Protein AF-A0A4Q2USH7-F1 (afdb_monomer_lite)

Radius of gyration: 29.75 Å; chains: 1; bounding box: 51×20×83 Å

Secondary structure (DSSP, 8-state):
--HHHHHHHHHHHHHHHHHHHHHTT------PPPPPHHHHHHHHHHHTTPEEEEETTEEEEESSHHHHHHHHT-

pLDDT: mean 74.52, std 13.68, range [49.66, 90.19]

Foldseek 3Di:
DPVVVVVVVVVVVVVVVVVVVVVVVVPPPVVPPPQPPVNVVVVVLVVVCWDWDQDPNDTATDNDPVVRVVVVVD

Structure (mmCIF, N/CA/C/O backbone):
data_AF-A0A4Q2USH7-F1
#
_entry.id   AF-A0A4Q2USH7-F1
#
loop_
_atom_site.group_PDB
_atom_site.id
_atom_site.type_symbol
_atom_site.label_atom_id
_atom_site.label_alt_id
_atom_site.label_comp_id
_atom_site.label_asym_id
_atom_site.label_entity_id
_atom_site.label_seq_id
_atom_site.pdbx_PDB_ins_code
_atom_site.Cartn_x
_atom_site.Cartn_y
_atom_site.Cartn_z
_atom_site.occupancy
_atom_site.B_iso_or_equiv
_atom_site.auth_seq_id
_atom_site.auth_comp_id
_atom_site.auth_asym_id
_atom_site.auth_atom_id
_atom_site.pdbx_PDB_model_num
ATOM 1 N N . MET A 1 1 ? 35.581 -2.550 -61.936 1.00 54.66 1 MET A N 1
ATOM 2 C CA . MET A 1 1 ? 35.977 -1.789 -60.727 1.00 54.66 1 MET A CA 1
ATOM 3 C C . MET A 1 1 ? 34.774 -1.309 -59.889 1.00 54.66 1 MET A C 1
ATOM 5 O O . MET A 1 1 ? 34.923 -0.376 -59.119 1.00 54.66 1 MET A O 1
ATOM 9 N N . ASN A 1 2 ? 33.599 -1.961 -59.965 1.00 59.97 2 ASN A N 1
ATOM 10 C CA . ASN A 1 2 ? 32.360 -1.457 -59.334 1.00 59.97 2 ASN A CA 1
ATOM 11 C C . ASN A 1 2 ? 31.915 -2.228 -58.078 1.00 59.97 2 ASN A C 1
ATOM 13 O O . ASN A 1 2 ? 30.954 -1.820 -57.433 1.00 59.97 2 ASN A O 1
ATOM 17 N N . ASN A 1 3 ? 32.585 -3.330 -57.726 1.00 64.19 3 ASN A N 1
ATOM 18 C CA . ASN A 1 3 ? 32.156 -4.188 -56.613 1.00 64.19 3 ASN A CA 1
ATOM 19 C C . ASN A 1 3 ? 32.705 -3.697 -55.268 1.00 64.19 3 ASN A C 1
ATOM 21 O O . ASN A 1 3 ? 31.953 -3.593 -54.308 1.00 64.19 3 ASN A O 1
ATOM 25 N N . ILE A 1 4 ? 33.965 -3.253 -55.239 1.00 68.44 4 ILE A N 1
ATOM 26 C CA . ILE A 1 4 ? 34.617 -2.741 -54.022 1.00 68.44 4 ILE A CA 1
ATOM 27 C C . ILE A 1 4 ? 33.897 -1.488 -53.497 1.00 68.44 4 ILE A C 1
ATOM 29 O O . ILE A 1 4 ? 33.611 -1.378 -52.310 1.00 68.44 4 ILE A O 1
ATOM 33 N N . ALA A 1 5 ? 33.516 -0.566 -54.387 1.00 68.00 5 ALA A N 1
ATOM 34 C CA . ALA A 1 5 ? 32.778 0.638 -54.001 1.00 68.00 5 ALA A CA 1
ATOM 35 C C . ALA A 1 5 ? 31.377 0.326 -53.436 1.00 68.00 5 ALA A C 1
ATOM 37 O O . ALA A 1 5 ? 30.909 1.018 -52.533 1.00 68.00 5 ALA A O 1
ATOM 38 N N . ARG A 1 6 ? 30.719 -0.734 -53.930 1.00 64.19 6 ARG A N 1
ATOM 39 C CA . ARG A 1 6 ? 29.413 -1.187 -53.423 1.00 64.19 6 ARG A CA 1
ATOM 40 C C . ARG A 1 6 ? 29.528 -1.833 -52.046 1.00 64.19 6 ARG A C 1
ATOM 42 O O . ARG A 1 6 ? 28.698 -1.559 -51.186 1.00 64.19 6 ARG A O 1
ATOM 49 N N . GLU A 1 7 ? 30.561 -2.637 -51.821 1.00 68.75 7 GLU A N 1
ATOM 50 C CA . GLU A 1 7 ? 30.813 -3.282 -50.528 1.00 68.75 7 GLU A CA 1
ATOM 51 C C . GLU A 1 7 ? 31.174 -2.262 -49.441 1.00 68.75 7 GLU A C 1
ATOM 53 O O . GLU A 1 7 ? 30.654 -2.333 -48.327 1.00 68.75 7 GLU A O 1
ATOM 58 N N . ILE A 1 8 ? 31.980 -1.249 -49.777 1.00 74.81 8 ILE A N 1
ATOM 59 C CA . ILE A 1 8 ? 32.311 -0.153 -48.855 1.00 74.81 8 ILE A CA 1
ATOM 60 C C . ILE A 1 8 ? 31.059 0.662 -48.508 1.00 74.81 8 ILE A C 1
ATOM 62 O O . ILE A 1 8 ? 30.818 0.939 -47.334 1.00 74.81 8 ILE A O 1
ATOM 66 N N . ALA A 1 9 ? 30.226 0.999 -49.499 1.00 71.38 9 ALA A N 1
ATOM 67 C CA . ALA A 1 9 ? 28.983 1.736 -49.269 1.00 71.38 9 ALA A CA 1
ATOM 68 C C . ALA A 1 9 ? 27.996 0.955 -48.384 1.00 71.38 9 ALA A C 1
ATOM 70 O O . ALA A 1 9 ? 27.387 1.528 -47.479 1.00 71.38 9 ALA A O 1
ATOM 71 N N . LEU A 1 10 ? 27.876 -0.358 -48.606 1.00 71.69 10 LEU A N 1
ATOM 72 C CA . LEU A 1 10 ? 27.018 -1.230 -47.806 1.00 71.69 10 LEU A CA 1
ATOM 73 C C . LEU A 1 10 ? 27.518 -1.331 -46.359 1.00 71.69 10 LEU A C 1
ATOM 75 O O . LEU A 1 10 ? 26.735 -1.210 -45.418 1.00 71.69 10 LEU A O 1
ATOM 79 N N . THR A 1 11 ? 28.830 -1.475 -46.176 1.00 70.00 11 THR A N 1
ATOM 80 C CA . THR A 1 11 ? 29.456 -1.553 -44.849 1.00 70.00 11 THR A CA 1
ATOM 81 C C . THR A 1 11 ? 29.282 -0.243 -44.076 1.00 70.00 11 THR A C 1
ATOM 83 O O . THR A 1 11 ? 28.942 -0.259 -42.893 1.00 70.00 11 THR A O 1
ATOM 86 N N . LEU A 1 12 ? 29.431 0.904 -44.748 1.00 72.00 12 LEU A N 1
ATOM 87 C CA . LEU A 1 12 ? 29.251 2.224 -44.142 1.00 72.00 12 LEU A CA 1
ATOM 88 C C . LEU A 1 12 ? 27.789 2.478 -43.723 1.00 72.00 12 LEU A C 1
ATOM 90 O O . LEU A 1 12 ? 27.548 3.057 -42.664 1.00 72.00 12 LEU A O 1
ATOM 94 N N . ALA A 1 13 ? 26.817 1.993 -44.502 1.00 69.44 13 ALA A N 1
ATOM 95 C CA . ALA A 1 13 ? 25.390 2.078 -44.175 1.00 69.44 13 ALA A CA 1
ATOM 96 C C . ALA A 1 13 ? 24.985 1.184 -42.983 1.00 69.44 13 ALA A C 1
ATOM 98 O O . ALA A 1 13 ? 24.147 1.561 -42.160 1.00 69.44 13 ALA A O 1
ATOM 99 N N . ILE A 1 14 ? 25.597 0.005 -42.842 1.00 69.50 14 ILE A N 1
ATOM 100 C CA . ILE A 1 14 ? 25.377 -0.876 -41.680 1.00 69.50 14 ILE A CA 1
ATOM 101 C C . ILE A 1 14 ? 25.995 -0.257 -40.411 1.00 69.50 14 ILE A C 1
ATOM 103 O O . ILE A 1 14 ? 25.415 -0.311 -39.321 1.00 69.50 14 ILE A O 1
ATOM 107 N N . LEU A 1 15 ? 27.155 0.393 -40.534 1.00 65.44 15 LEU A N 1
ATOM 108 C CA . LEU A 1 15 ? 27.811 1.049 -39.402 1.00 65.44 15 LEU A CA 1
ATOM 109 C C . LEU A 1 15 ? 27.049 2.304 -38.925 1.00 65.44 15 LEU A C 1
ATOM 111 O O . LEU A 1 15 ? 26.951 2.556 -37.722 1.00 65.44 15 LEU A O 1
ATOM 115 N N . SER A 1 16 ? 26.456 3.077 -39.840 1.00 61.09 16 SER A N 1
ATOM 116 C CA . SER A 1 16 ? 25.675 4.273 -39.487 1.00 61.09 16 SER A CA 1
ATOM 117 C C . SER A 1 16 ? 24.336 3.935 -38.819 1.00 61.09 16 SER A C 1
ATOM 119 O O . SER A 1 16 ? 23.932 4.606 -37.871 1.00 61.09 16 SER A O 1
ATOM 121 N N . THR A 1 17 ? 23.678 2.849 -39.230 1.00 60.38 17 THR A N 1
ATOM 122 C CA . THR A 1 17 ? 22.422 2.392 -38.605 1.00 60.38 17 THR A CA 1
ATOM 123 C C . THR A 1 17 ? 22.650 1.724 -37.242 1.00 60.38 17 THR A C 1
ATOM 125 O O . THR A 1 17 ? 21.898 1.971 -36.296 1.00 60.38 17 THR A O 1
A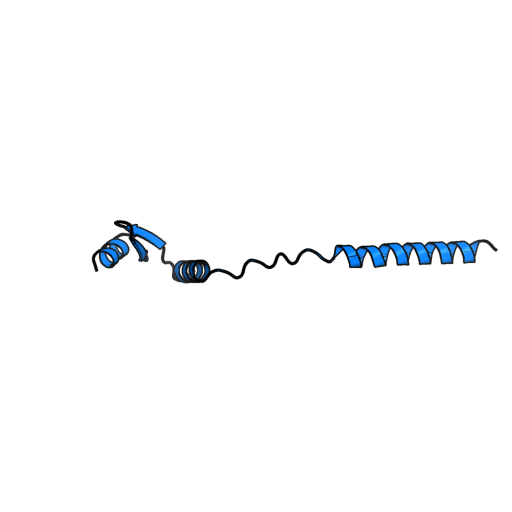TOM 128 N N . SER A 1 18 ? 23.721 0.938 -37.086 1.00 58.12 18 SER A N 1
ATOM 129 C CA . SER A 1 18 ? 24.060 0.290 -35.804 1.00 58.12 18 SER A CA 1
ATOM 130 C C . SER A 1 18 ? 24.502 1.276 -34.711 1.00 58.12 18 SER A C 1
ATOM 132 O O . SER A 1 18 ? 24.235 1.059 -33.526 1.00 58.12 18 SER A O 1
ATOM 134 N N . THR A 1 19 ? 25.127 2.396 -35.085 1.00 56.25 19 THR A N 1
ATOM 135 C CA . THR A 1 19 ? 25.495 3.465 -34.140 1.00 56.25 19 THR A CA 1
ATOM 136 C C . THR A 1 19 ? 24.294 4.320 -33.723 1.00 56.25 19 THR A C 1
ATOM 138 O O . THR A 1 19 ? 24.217 4.728 -32.562 1.00 56.25 19 THR A O 1
ATOM 141 N N . GLN A 1 20 ? 23.297 4.500 -34.598 1.00 51.78 20 GLN A N 1
ATOM 142 C CA . GLN A 1 20 ? 22.033 5.168 -34.256 1.00 51.78 20 GLN A CA 1
ATOM 143 C C . GLN A 1 20 ? 21.159 4.349 -33.294 1.00 51.78 20 GLN A C 1
ATOM 145 O O . GLN A 1 20 ? 20.510 4.922 -32.416 1.00 51.78 20 GLN A O 1
ATOM 150 N N . GLN A 1 21 ? 21.194 3.013 -33.369 1.00 51.12 21 GLN A N 1
ATOM 151 C CA . GLN A 1 21 ? 20.475 2.164 -32.410 1.00 51.12 21 GLN A CA 1
ATOM 152 C C . GLN A 1 21 ? 21.032 2.258 -30.982 1.00 51.12 21 GLN A C 1
ATOM 154 O O . GLN A 1 21 ? 20.269 2.125 -30.030 1.00 51.12 21 GLN A O 1
ATOM 159 N N . ARG A 1 22 ? 22.328 2.547 -30.789 1.00 52.00 22 ARG A N 1
ATOM 160 C CA . ARG A 1 22 ? 22.890 2.745 -29.437 1.00 52.00 22 ARG A CA 1
ATOM 161 C C . ARG A 1 22 ? 22.525 4.096 -28.818 1.00 52.00 22 ARG A C 1
ATOM 163 O O . ARG A 1 22 ? 22.451 4.183 -27.595 1.00 52.00 22 ARG A O 1
ATOM 170 N N . ALA A 1 23 ? 22.271 5.128 -29.624 1.00 49.66 23 ALA A N 1
ATOM 171 C CA . ALA A 1 23 ? 21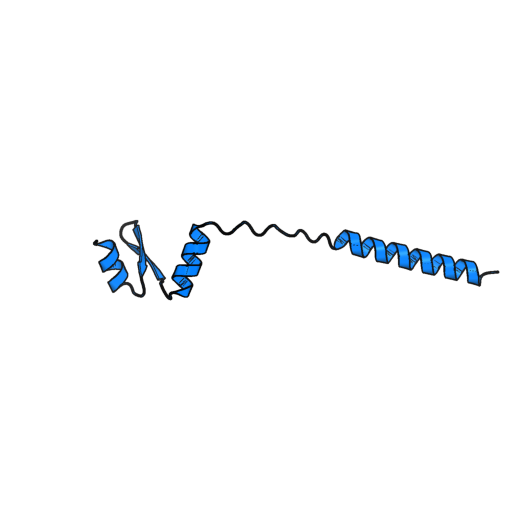.925 6.460 -29.122 1.00 49.66 23 ALA A CA 1
ATOM 172 C C . ALA A 1 23 ? 20.464 6.565 -28.640 1.00 49.66 23 ALA A C 1
ATOM 174 O O . ALA A 1 23 ? 20.184 7.310 -27.706 1.00 49.66 23 ALA A O 1
ATOM 175 N N . LEU A 1 24 ? 19.547 5.777 -29.215 1.00 51.03 24 LEU A N 1
ATOM 176 C CA . LEU A 1 24 ? 18.122 5.772 -28.844 1.00 51.03 24 LEU A CA 1
ATOM 177 C C . LEU A 1 24 ? 17.776 4.820 -27.684 1.00 51.03 24 LEU A C 1
ATOM 179 O O . LEU A 1 24 ? 16.658 4.844 -27.175 1.00 51.03 24 LEU A O 1
ATOM 183 N N . VAL A 1 25 ? 18.731 4.003 -27.226 1.00 51.16 25 VAL A N 1
ATOM 184 C CA . VAL A 1 25 ? 18.577 3.125 -26.046 1.00 51.16 25 VAL A CA 1
ATOM 185 C C . VAL A 1 25 ? 19.099 3.807 -24.775 1.00 51.16 25 VAL A C 1
ATOM 187 O O . VAL A 1 25 ? 19.266 3.187 -23.735 1.00 51.16 25 VAL A O 1
ATOM 190 N N . ARG A 1 26 ? 19.252 5.133 -24.783 1.00 54.41 26 ARG A N 1
ATOM 191 C CA . ARG A 1 26 ? 19.050 5.911 -23.557 1.00 54.41 26 ARG A CA 1
ATOM 192 C C . ARG A 1 26 ? 17.558 6.163 -23.409 1.00 54.41 26 ARG A C 1
ATOM 194 O O . ARG A 1 26 ? 17.100 7.296 -23.424 1.00 54.41 26 ARG A O 1
ATOM 201 N N . ARG A 1 27 ? 16.799 5.065 -23.302 1.00 55.69 27 ARG A N 1
ATOM 202 C CA . ARG A 1 27 ? 15.493 5.118 -22.658 1.00 55.69 27 ARG A CA 1
ATOM 203 C C . ARG A 1 27 ? 15.763 5.786 -21.331 1.00 55.69 27 ARG A C 1
ATOM 205 O O . ARG A 1 27 ? 16.584 5.283 -20.567 1.00 55.69 27 ARG A O 1
ATOM 212 N N . GLU A 1 28 ? 15.145 6.937 -21.143 1.00 55.59 28 GLU A N 1
ATOM 213 C CA . GLU A 1 28 ? 14.931 7.552 -19.853 1.00 55.59 28 GLU A CA 1
ATOM 214 C C . GLU A 1 28 ? 14.625 6.413 -18.880 1.00 55.59 28 GLU A C 1
ATOM 216 O O . GLU A 1 28 ? 13.528 5.849 -18.860 1.00 55.59 28 GLU A O 1
ATOM 221 N N . LEU A 1 29 ? 15.638 6.004 -18.114 1.00 53.97 29 LEU A N 1
ATOM 222 C CA . LEU A 1 29 ? 15.413 5.441 -16.804 1.00 53.97 29 LEU A CA 1
ATOM 223 C C . LEU A 1 29 ? 14.765 6.611 -16.084 1.00 53.97 29 LEU A C 1
ATOM 225 O O . LEU A 1 29 ? 15.452 7.429 -15.487 1.00 53.97 29 LEU A O 1
ATOM 229 N N . ASN A 1 30 ? 13.450 6.748 -16.280 1.00 54.84 30 ASN A N 1
ATOM 230 C CA . ASN A 1 30 ? 12.578 7.461 -15.382 1.00 54.84 30 ASN A CA 1
ATOM 231 C C . ASN A 1 30 ? 12.977 6.891 -14.038 1.00 54.84 30 ASN A C 1
ATOM 233 O O . ASN A 1 30 ? 12.678 5.728 -13.749 1.00 54.84 30 ASN A O 1
ATOM 237 N N . GLU A 1 31 ? 13.787 7.651 -13.306 1.00 56.47 31 GLU A N 1
ATOM 238 C CA . GLU A 1 31 ? 14.120 7.365 -11.933 1.00 56.47 31 GLU A CA 1
ATOM 239 C C . GLU A 1 31 ? 12.763 7.257 -11.269 1.00 56.47 31 GLU A C 1
ATOM 241 O O . GLU A 1 31 ? 12.079 8.257 -11.052 1.00 56.47 31 GLU A O 1
ATOM 246 N N . THR A 1 32 ? 12.289 6.021 -11.092 1.00 62.53 32 THR A N 1
ATOM 247 C CA . THR A 1 32 ? 11.015 5.793 -10.434 1.00 62.53 32 THR A CA 1
ATOM 248 C C . THR A 1 32 ? 11.170 6.497 -9.102 1.00 62.53 32 THR A C 1
ATOM 250 O O . THR A 1 32 ? 12.125 6.157 -8.388 1.00 62.53 32 THR A O 1
ATOM 253 N N . PRO A 1 33 ? 10.336 7.510 -8.806 1.00 64.00 33 PRO A N 1
ATOM 254 C CA . PRO A 1 33 ? 10.528 8.322 -7.624 1.00 64.00 33 PRO A CA 1
ATOM 255 C C . PRO A 1 33 ? 10.651 7.365 -6.453 1.00 64.00 33 PRO A C 1
ATOM 257 O O . PRO A 1 33 ? 9.846 6.436 -6.314 1.00 64.00 33 PRO A O 1
ATOM 260 N N . LYS A 1 34 ? 11.739 7.518 -5.692 1.00 73.06 34 LYS A N 1
ATOM 261 C CA . LYS A 1 34 ? 12.044 6.633 -4.573 1.00 73.06 34 LYS A CA 1
ATOM 262 C C . LYS A 1 34 ? 10.775 6.565 -3.720 1.00 73.06 34 LYS A C 1
ATOM 264 O O . LYS A 1 34 ? 10.277 7.629 -3.343 1.00 73.06 34 LYS A O 1
ATOM 269 N N . PRO A 1 35 ? 10.198 5.370 -3.500 1.00 69.81 35 PRO A N 1
ATOM 270 C CA . PRO A 1 35 ? 8.891 5.274 -2.879 1.00 69.81 35 PRO A CA 1
ATOM 271 C C . PRO A 1 35 ? 8.956 5.956 -1.521 1.00 69.81 35 PRO A C 1
ATOM 273 O O . PRO A 1 35 ? 9.832 5.656 -0.707 1.00 69.81 35 PRO A O 1
ATOM 276 N N . THR A 1 36 ? 8.065 6.920 -1.315 1.00 79.81 36 THR A N 1
ATOM 277 C CA . THR A 1 36 ? 7.980 7.660 -0.060 1.00 79.81 36 THR A CA 1
ATOM 278 C C . THR A 1 36 ? 7.674 6.680 1.068 1.00 79.81 36 THR A C 1
ATOM 280 O O . THR A 1 36 ? 7.012 5.662 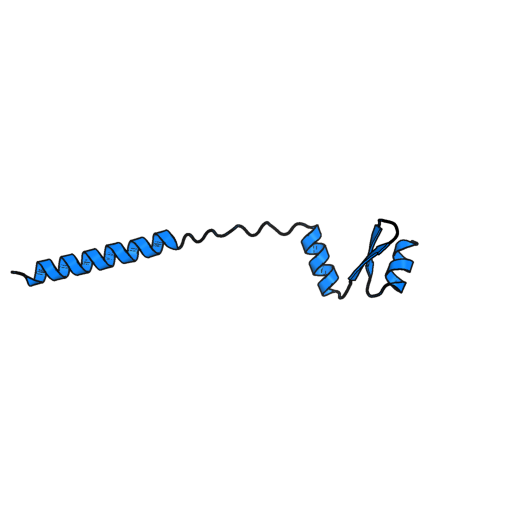0.855 1.00 79.81 36 THR A O 1
ATOM 283 N N . GLU A 1 37 ? 8.128 6.982 2.281 1.00 79.81 37 GLU A N 1
ATOM 284 C CA . GLU A 1 37 ? 7.905 6.137 3.459 1.00 79.81 37 GLU A CA 1
ATOM 285 C C . GLU A 1 37 ? 6.418 5.786 3.653 1.00 79.81 37 GLU A C 1
ATOM 287 O O . GLU A 1 37 ? 6.074 4.645 3.958 1.00 79.81 37 GLU A O 1
ATOM 292 N N . GLU A 1 38 ? 5.519 6.714 3.319 1.00 81.12 38 GLU A N 1
ATOM 293 C CA . GLU A 1 38 ? 4.068 6.501 3.297 1.00 81.12 38 GLU A CA 1
ATOM 294 C C . GLU A 1 38 ? 3.620 5.405 2.315 1.00 81.12 38 GLU A C 1
ATOM 296 O O . GLU A 1 38 ? 2.795 4.560 2.665 1.00 81.12 38 GLU A O 1
ATOM 301 N N . GLN A 1 39 ? 4.189 5.369 1.107 1.00 81.19 39 GLN A N 1
ATOM 302 C CA . GLN A 1 39 ? 3.871 4.363 0.087 1.00 81.19 39 GLN A CA 1
ATOM 303 C C . GLN A 1 39 ? 4.399 2.980 0.477 1.00 81.19 39 GLN A C 1
ATOM 305 O O . GLN A 1 39 ? 3.776 1.957 0.183 1.00 81.19 39 GLN A O 1
ATOM 310 N N . ILE A 1 40 ? 5.552 2.934 1.150 1.00 85.00 40 ILE A N 1
ATOM 311 C CA . ILE A 1 40 ? 6.116 1.694 1.692 1.00 85.00 40 ILE A CA 1
ATOM 312 C C . ILE A 1 40 ? 5.200 1.164 2.798 1.00 85.00 40 ILE A C 1
ATOM 314 O O . ILE A 1 40 ? 4.829 -0.011 2.784 1.00 85.00 40 ILE A O 1
ATOM 318 N N . GLN A 1 41 ? 4.781 2.038 3.713 1.00 82.88 41 GLN A N 1
ATOM 319 C CA . GLN A 1 41 ? 3.880 1.695 4.809 1.00 82.88 41 GLN A CA 1
ATOM 320 C C . GLN A 1 41 ? 2.526 1.194 4.289 1.00 82.88 41 GLN A C 1
ATOM 322 O O . GLN A 1 41 ? 1.994 0.204 4.793 1.00 82.88 41 GLN A O 1
ATOM 327 N N . GLU A 1 42 ? 1.986 1.838 3.253 1.00 85.31 42 GLU A N 1
ATOM 328 C CA . GLU A 1 42 ? 0.762 1.416 2.575 1.00 85.31 42 GLU A CA 1
ATOM 329 C C . GLU A 1 42 ? 0.910 0.014 1.982 1.00 85.31 42 GLU A C 1
ATOM 331 O O . GLU A 1 42 ? 0.147 -0.878 2.352 1.00 85.31 42 GLU A O 1
ATOM 336 N N . LYS A 1 43 ? 1.948 -0.236 1.175 1.00 85.88 43 LYS A N 1
ATOM 337 C CA . LYS A 1 43 ? 2.204 -1.567 0.599 1.00 85.88 43 LYS A CA 1
ATOM 338 C C . LYS A 1 43 ? 2.379 -2.645 1.668 1.00 85.88 43 LYS A C 1
ATOM 340 O O . LYS A 1 43 ? 1.836 -3.739 1.521 1.00 85.88 43 LYS A O 1
ATOM 345 N N . LEU A 1 44 ? 3.093 -2.348 2.755 1.00 87.56 44 LEU A N 1
ATOM 346 C CA . LEU A 1 44 ? 3.275 -3.277 3.874 1.00 87.56 44 LEU A CA 1
ATOM 347 C C . LEU A 1 44 ? 1.954 -3.592 4.581 1.00 87.56 44 LEU A C 1
ATOM 349 O O . LEU A 1 44 ? 1.693 -4.745 4.928 1.00 87.56 44 LEU A O 1
ATOM 353 N N . ASN A 1 45 ? 1.110 -2.586 4.803 1.00 87.94 45 ASN A N 1
ATOM 354 C CA . ASN A 1 45 ? -0.184 -2.782 5.444 1.00 87.94 45 ASN A CA 1
ATOM 355 C C . ASN A 1 45 ? -1.150 -3.556 4.540 1.00 87.94 45 ASN A C 1
ATOM 357 O O . ASN A 1 45 ? -1.820 -4.473 5.021 1.00 87.94 45 ASN A O 1
ATOM 361 N N . THR A 1 46 ? -1.161 -3.269 3.237 1.00 84.56 46 THR A N 1
ATOM 362 C CA . THR A 1 46 ? -1.930 -4.029 2.246 1.00 84.56 46 THR A CA 1
ATOM 363 C C . THR A 1 46 ? -1.458 -5.480 2.167 1.00 84.56 46 THR A C 1
ATOM 365 O O . THR A 1 46 ? -2.288 -6.385 2.193 1.00 84.56 46 THR A O 1
ATOM 368 N N . ALA A 1 47 ? -0.143 -5.729 2.172 1.00 87.19 47 ALA A N 1
ATOM 369 C CA . ALA A 1 47 ? 0.419 -7.083 2.197 1.00 87.19 47 ALA A CA 1
ATOM 370 C C . ALA A 1 47 ? 0.027 -7.864 3.467 1.00 87.19 47 ALA A C 1
ATOM 372 O O . ALA A 1 47 ? -0.170 -9.075 3.421 1.00 87.19 47 ALA A O 1
ATOM 373 N N . LYS A 1 48 ? -0.160 -7.173 4.600 1.00 87.44 48 LYS A N 1
ATOM 374 C CA . LYS A 1 48 ? -0.689 -7.751 5.851 1.00 87.44 48 LYS A CA 1
ATOM 375 C C . LYS A 1 48 ? -2.214 -7.959 5.840 1.00 87.44 48 LYS A C 1
ATOM 377 O O . LYS A 1 48 ? -2.773 -8.399 6.850 1.00 87.44 48 LYS A O 1
ATOM 382 N N . GLY A 1 49 ? -2.896 -7.625 4.742 1.00 88.06 49 GLY A N 1
ATOM 383 C CA . GLY A 1 49 ? -4.352 -7.706 4.604 1.00 88.06 49 GLY A CA 1
ATOM 384 C C . GLY A 1 49 ? -5.108 -6.645 5.409 1.00 88.06 49 GLY A C 1
ATOM 385 O O . GLY A 1 49 ? -6.271 -6.847 5.758 1.00 88.06 49 GLY A O 1
ATOM 386 N N . LEU A 1 50 ? -4.449 -5.539 5.769 1.00 90.12 50 LEU A N 1
ATOM 387 C CA . LEU A 1 50 ? -5.081 -4.417 6.455 1.00 90.12 50 LEU A CA 1
ATOM 388 C C . LEU A 1 50 ? -5.682 -3.456 5.429 1.00 90.12 50 LEU A C 1
ATOM 390 O O . LEU A 1 50 ? -5.080 -3.151 4.401 1.00 90.12 50 LEU A O 1
ATOM 394 N N . LYS A 1 51 ? -6.863 -2.941 5.750 1.00 89.06 51 LYS A N 1
ATOM 395 C CA . LYS A 1 51 ? -7.545 -1.880 5.017 1.00 89.06 51 LYS A CA 1
ATOM 396 C C . LYS A 1 51 ? -7.349 -0.551 5.739 1.00 89.06 51 LYS A C 1
ATOM 398 O O . LYS A 1 51 ? -7.239 -0.502 6.970 1.00 89.06 51 LYS A O 1
ATOM 403 N N . LYS A 1 52 ? -7.299 0.521 4.953 1.00 89.44 52 LYS A N 1
ATOM 404 C CA . LYS A 1 52 ? -7.229 1.901 5.432 1.00 89.44 52 LYS A CA 1
ATOM 405 C C . LYS A 1 52 ? -8.643 2.371 5.769 1.00 89.44 52 LYS A C 1
ATOM 407 O O . LYS A 1 52 ? -9.519 2.334 4.911 1.00 89.44 52 LYS A O 1
ATOM 412 N N . PHE A 1 53 ? -8.858 2.807 7.004 1.00 89.94 53 PHE A N 1
ATOM 413 C CA . PHE A 1 53 ? -10.119 3.388 7.462 1.00 89.94 53 PHE A CA 1
ATOM 414 C C . PHE A 1 53 ? -9.877 4.820 7.936 1.00 89.94 53 PHE A C 1
ATOM 416 O O . PHE A 1 53 ? -8.934 5.071 8.685 1.00 89.94 53 PHE A O 1
ATOM 423 N N . CYS A 1 54 ? -10.740 5.748 7.530 1.00 89.69 54 CYS A N 1
ATOM 424 C CA . CYS A 1 54 ? -10.756 7.112 8.053 1.00 89.69 54 CYS A CA 1
ATOM 425 C C . CYS A 1 54 ? -11.899 7.236 9.059 1.00 89.69 54 CYS A C 1
ATOM 427 O O . CYS A 1 54 ? -13.063 7.164 8.679 1.00 89.69 54 CYS A O 1
ATOM 429 N N . ILE A 1 55 ? -11.570 7.406 10.341 1.00 87.88 55 ILE A N 1
ATOM 430 C CA . ILE A 1 55 ? -12.549 7.531 11.428 1.00 87.88 55 ILE A CA 1
ATOM 431 C C . ILE A 1 55 ? -12.211 8.7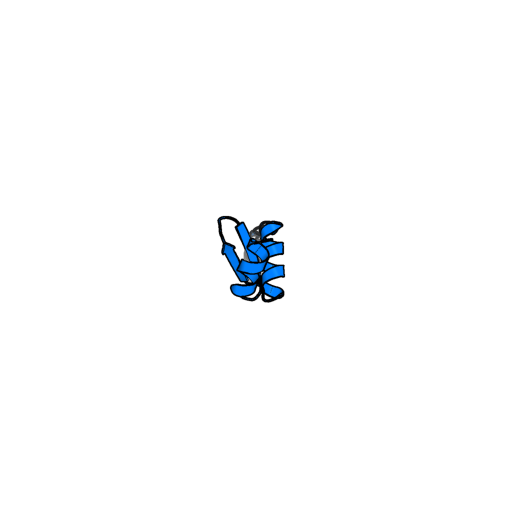96 12.216 1.00 87.88 55 ILE A C 1
ATOM 433 O O . ILE A 1 55 ? -11.093 8.935 12.706 1.00 87.88 55 ILE A O 1
ATOM 437 N N . ASN A 1 56 ? -13.168 9.722 12.343 1.00 84.75 56 ASN A N 1
ATOM 438 C CA . ASN A 1 56 ? -13.016 10.985 13.084 1.00 84.75 56 ASN A CA 1
ATOM 439 C C . ASN A 1 56 ? -11.764 11.796 12.686 1.00 84.75 56 ASN A C 1
ATOM 441 O O . ASN A 1 56 ? -11.055 12.318 13.543 1.00 84.75 56 ASN A O 1
ATOM 445 N N . GLY A 1 57 ? -11.440 11.841 11.389 1.00 84.94 57 GLY A N 1
ATOM 446 C CA . GLY A 1 57 ? -10.256 12.541 10.871 1.00 84.94 57 GLY A CA 1
ATOM 447 C C . GLY A 1 57 ? -8.918 11.826 11.104 1.00 84.94 57 GLY A C 1
ATOM 448 O O . GLY A 1 57 ? -7.886 12.311 10.650 1.00 84.94 57 GLY A O 1
ATOM 449 N N . LYS A 1 58 ? -8.908 10.657 11.761 1.00 86.62 58 LYS A N 1
ATOM 450 C CA . LYS A 1 58 ? -7.713 9.823 11.942 1.00 86.62 58 LYS A CA 1
ATOM 451 C C . LYS A 1 58 ? -7.704 8.669 10.942 1.00 86.62 58 LYS A C 1
ATOM 453 O O . LYS A 1 58 ? -8.704 7.972 10.763 1.00 86.62 58 LYS A O 1
ATOM 458 N N . THR A 1 59 ? -6.547 8.439 10.326 1.00 89.12 59 THR A N 1
ATOM 459 C CA . THR A 1 59 ? -6.318 7.274 9.462 1.00 89.12 59 THR A CA 1
ATOM 460 C C . THR A 1 59 ? -5.863 6.092 10.311 1.00 89.12 59 THR A C 1
ATOM 462 O O . THR A 1 59 ? -4.846 6.170 10.998 1.00 89.12 59 THR A O 1
ATOM 465 N N . VAL A 1 60 ? -6.596 4.982 10.253 1.00 90.12 60 VAL A N 1
ATOM 466 C CA . VAL A 1 60 ? -6.333 3.768 11.031 1.00 90.12 60 VAL A CA 1
ATOM 467 C C . VAL A 1 60 ? -6.290 2.552 10.109 1.00 90.12 60 VAL A C 1
ATOM 469 O O . VAL A 1 60 ? -7.169 2.355 9.274 1.00 90.12 60 VAL A O 1
ATOM 472 N N . TRP A 1 61 ? -5.282 1.696 10.290 1.00 90.00 61 TRP A N 1
ATOM 473 C CA . TRP A 1 61 ? -5.142 0.434 9.559 1.00 90.00 61 TRP A CA 1
ATOM 474 C C . TRP A 1 61 ? -5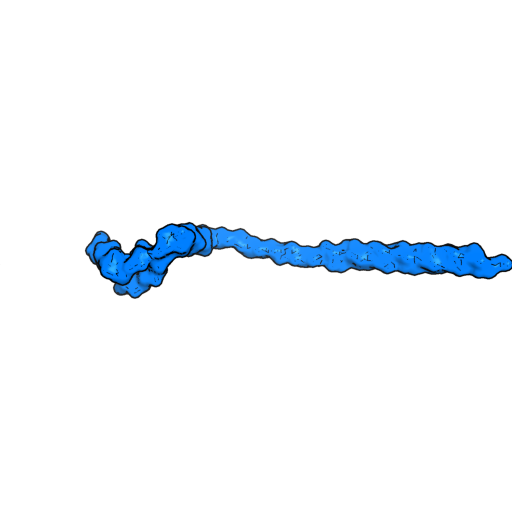.673 -0.750 10.386 1.00 90.00 61 TRP A C 1
ATOM 476 O O . TRP A 1 61 ? -5.198 -1.029 11.500 1.00 90.00 61 TRP A O 1
ATOM 486 N N . ALA A 1 62 ? -6.662 -1.467 9.849 1.00 90.19 62 ALA A N 1
ATOM 487 C CA . ALA A 1 62 ? -7.315 -2.607 10.503 1.00 90.19 62 ALA A CA 1
ATOM 488 C C . ALA A 1 62 ? -7.805 -3.647 9.478 1.00 90.19 62 ALA A C 1
ATOM 490 O O . ALA A 1 62 ? -7.881 -3.354 8.293 1.00 90.19 62 ALA A O 1
ATOM 491 N N . ARG A 1 63 ? -8.127 -4.875 9.910 1.00 89.25 63 ARG A N 1
ATOM 492 C CA . ARG A 1 63 ? -8.684 -5.911 9.011 1.00 89.25 63 ARG A CA 1
ATOM 493 C C . ARG A 1 63 ? -10.141 -5.627 8.627 1.00 89.25 63 ARG A C 1
ATOM 495 O O . ARG A 1 63 ? -10.555 -5.880 7.502 1.00 89.25 63 ARG A O 1
ATOM 502 N N . ASP A 1 64 ? -10.893 -5.090 9.572 1.00 89.56 64 ASP A N 1
ATOM 503 C CA . ASP A 1 64 ? -12.331 -4.865 9.531 1.00 89.56 64 ASP A CA 1
ATOM 504 C C . ASP A 1 64 ? -12.688 -3.576 10.283 1.00 89.56 64 ASP A C 1
ATOM 506 O O . ASP A 1 64 ? -11.943 -3.088 11.142 1.00 89.56 64 ASP A O 1
ATOM 510 N N . GLU A 1 65 ? -13.862 -3.038 9.971 1.00 85.44 65 GLU A N 1
ATOM 511 C CA . GLU A 1 65 ? -14.344 -1.761 10.498 1.00 85.44 65 GLU A CA 1
ATOM 512 C C . GLU A 1 65 ? -14.519 -1.786 12.024 1.00 85.44 65 GLU A C 1
ATOM 514 O O . GLU A 1 65 ? -14.149 -0.837 12.716 1.00 85.44 65 GLU A O 1
ATOM 519 N N . LYS A 1 66 ? -14.968 -2.915 12.588 1.00 89.12 66 LYS A N 1
ATOM 520 C CA . LYS A 1 66 ? -15.120 -3.080 14.041 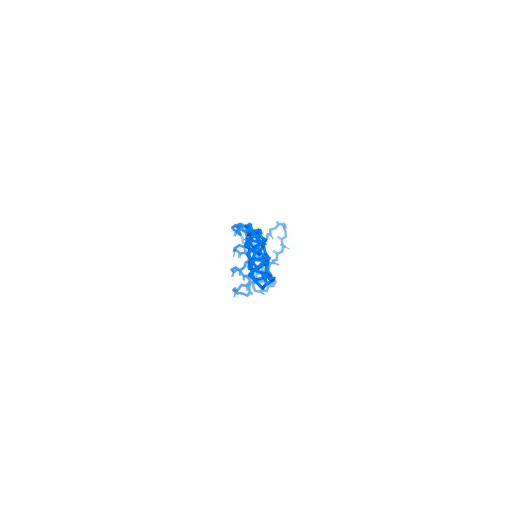1.00 89.12 66 LYS A CA 1
ATOM 521 C C . LYS A 1 66 ? -13.784 -2.919 14.774 1.00 89.12 66 LYS A C 1
ATOM 523 O O . LYS A 1 66 ? -13.719 -2.245 15.807 1.00 89.12 66 LYS A O 1
ATOM 528 N N . ASN A 1 67 ? -12.697 -3.485 14.239 1.00 87.38 67 ASN A N 1
ATOM 529 C CA . ASN A 1 67 ? -11.361 -3.274 14.797 1.00 87.38 67 ASN A CA 1
ATOM 530 C C . ASN A 1 67 ? -10.822 -1.867 14.530 1.00 87.38 67 ASN A C 1
ATOM 532 O O . ASN A 1 67 ? -10.093 -1.350 15.379 1.00 87.38 67 ASN A O 1
ATOM 536 N N . ALA A 1 68 ? -11.176 -1.243 13.405 1.00 88.25 68 ALA A N 1
ATOM 537 C CA . ALA A 1 68 ? -10.810 0.141 13.121 1.00 88.25 68 ALA A CA 1
ATOM 538 C C . ALA A 1 68 ? -11.415 1.098 14.159 1.00 88.25 68 ALA A C 1
ATOM 540 O O . ALA A 1 68 ? -10.680 1.870 14.770 1.00 88.25 68 ALA A O 1
ATOM 541 N N . ILE A 1 69 ? -12.715 0.975 14.448 1.00 87.88 69 ILE A N 1
ATOM 542 C CA . ILE A 1 69 ? -13.416 1.781 15.462 1.00 87.88 69 ILE A CA 1
ATOM 543 C C . ILE A 1 69 ? -12.799 1.563 16.845 1.00 87.88 69 ILE A C 1
ATOM 545 O O . ILE A 1 69 ? -12.544 2.520 17.574 1.00 87.88 69 ILE A O 1
ATOM 549 N N . ARG A 1 70 ? -12.510 0.307 17.210 1.00 87.94 70 ARG A N 1
ATOM 550 C CA . ARG A 1 70 ? -11.867 -0.013 18.492 1.00 87.94 70 ARG A CA 1
ATOM 551 C C . ARG A 1 70 ? -10.478 0.619 18.619 1.00 87.94 70 ARG A C 1
ATOM 553 O O . ARG A 1 70 ? -10.149 1.119 19.688 1.00 87.94 70 ARG A O 1
ATOM 560 N N . LYS A 1 71 ? -9.674 0.602 17.551 1.00 84.81 71 LYS A N 1
ATOM 561 C CA . LYS A 1 71 ? -8.357 1.257 17.519 1.00 84.81 71 LYS A CA 1
ATOM 562 C C . LYS A 1 71 ? -8.459 2.783 17.520 1.00 84.81 71 LYS A C 1
ATOM 564 O O . LYS A 1 71 ? -7.603 3.418 18.111 1.00 84.81 71 LYS A O 1
ATOM 569 N N . ALA A 1 72 ? -9.480 3.354 16.884 1.00 83.94 72 ALA A N 1
ATOM 570 C CA . ALA A 1 72 ? -9.685 4.801 16.807 1.00 83.94 72 ALA A CA 1
ATOM 571 C C . ALA A 1 72 ? -10.179 5.422 18.126 1.00 83.94 72 ALA A C 1
ATOM 573 O O . ALA A 1 72 ? -9.968 6.610 18.354 1.00 83.94 72 ALA A O 1
ATOM 574 N N . LYS A 1 73 ? -10.849 4.630 18.978 1.00 81.81 73 LYS A N 1
ATOM 575 C CA . LYS A 1 73 ? -11.294 5.029 20.327 1.00 81.81 73 LYS A CA 1
ATOM 576 C C . LYS A 1 73 ? -10.194 4.953 21.394 1.00 81.81 73 LYS A C 1
ATOM 578 O O . LYS A 1 73 ? -10.436 5.390 22.514 1.00 81.81 73 LYS A O 1
ATOM 583 N N . ARG A 1 74 ? -9.054 4.340 21.071 1.00 68.19 74 ARG A N 1
ATOM 584 C CA . ARG A 1 74 ? -7.885 4.248 21.951 1.00 68.19 74 ARG A CA 1
ATOM 585 C C . ARG A 1 74 ? -7.009 5.482 21.783 1.00 68.19 74 ARG A C 1
ATOM 587 O O . ARG A 1 74 ? -6.412 5.874 22.802 1.00 68.19 74 ARG A O 1
#

Organism: NCBI:txid2502893

Sequence (74 aa):
MNNIAREIALTLAILSTSTQQRALVRRELNETPKPTEEQIQEKLNTAKGLKKFCINGKTVWARDEKNAIRKAKR